Protein AF-A0A7I7LIP9-F1 (afdb_monomer)

Foldseek 3Di:
DDDPPDPPVVDDDFQFD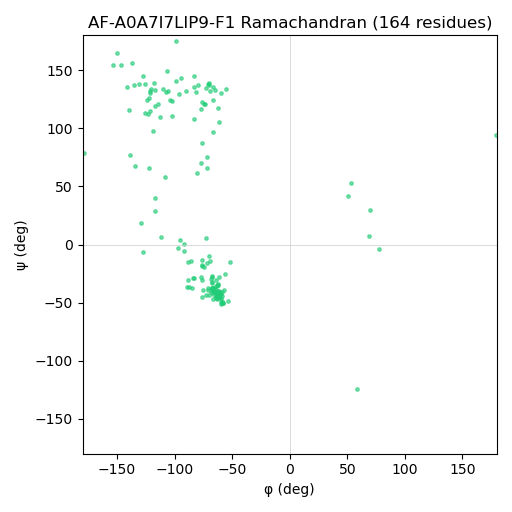QPPVDPQLVVSVVSRVVRVVCRVVVPPVVVVVVVVVVVVPDDPVVVVVVVVVVVPPPPPSDAEAEEEDEDDQDFDDDPNHTDPDDADADDDDDPHFKYWYWYDYRPDIDIHIDGDVVPCVPVVVVVVVVVVSVVSVVVVVVVVVVVVVD

Nearest PDB structures (foldseek):
  6chj-assembly1_A  TM=8.091E-01  e=7.042E-04  Marinobacter nauticus VT8
  6chj-assembly1_B  TM=7.642E-01  e=8.023E-04  Marinobacter nauticus VT8
  7nxg-assembly1_A-2  TM=7.295E-01  e=6.899E-03  Acinetobacter baylyi ADP1

Radius of gyration: 20.54 Å; Cα contacts (8 Å, |Δi|>4): 148; chains: 1; bounding box: 44×56×48 Å

InterPro domains:
  IPR009721 O-acyltransferase WSD1, C-terminal [PF06974] (9-150)

pLDDT: mean 76.41, std 18.93, range [30.52, 96.12]

Secondary structure (DSSP, 8-state):
---------------PPP-TT---HHHHHHHHHHHHHHHHHTTHHHHHHHHHHHHTTS-HHHHHHHHHHHTTS---S-SEEEEEE---SS--EETTEEP----------TT--EEEEEEEETTEEEEEEEE-TTT-TTHHHHHHHHHHHHHHHHHHHHHHHHHT--

Structure (mmCIF, N/CA/C/O backbone):
data_AF-A0A7I7LIP9-F1
#
_entry.id   AF-A0A7I7LIP9-F1
#
loop_
_atom_site.group_PDB
_atom_site.id
_atom_site.type_symbol
_atom_site.label_atom_id
_atom_site.label_alt_id
_atom_site.label_comp_id
_atom_site.label_asym_id
_atom_site.label_entity_id
_atom_site.label_seq_id
_atom_site.pdbx_PDB_ins_code
_atom_site.Cartn_x
_atom_site.Cartn_y
_atom_site.Cartn_z
_atom_site.occupancy
_atom_site.B_iso_or_equiv
_atom_site.auth_seq_id
_atom_site.auth_comp_id
_atom_site.auth_asym_id
_atom_site.auth_atom_id
_atom_site.pdbx_PDB_model_num
ATOM 1 N N . MET A 1 1 ? -17.926 23.793 19.861 1.00 34.56 1 MET A N 1
ATOM 2 C CA . MET A 1 1 ? -17.687 23.904 18.404 1.00 34.56 1 MET A CA 1
ATOM 3 C C . MET A 1 1 ? -16.258 24.374 18.204 1.00 34.56 1 MET A C 1
ATOM 5 O O . MET A 1 1 ? -16.034 25.573 18.215 1.00 34.56 1 MET A O 1
ATOM 9 N N . SER A 1 2 ? -15.295 23.454 18.120 1.00 35.53 2 SER A N 1
ATOM 10 C CA . SER A 1 2 ? -13.883 23.795 17.877 1.00 35.53 2 SER A CA 1
ATOM 11 C C . SER A 1 2 ? -13.019 22.530 17.855 1.00 35.53 2 SER A C 1
ATOM 13 O O . SER A 1 2 ? -12.621 22.061 18.909 1.00 35.53 2 SER A O 1
ATOM 15 N N . HIS A 1 3 ? -12.770 21.972 16.664 1.00 33.34 3 HIS A N 1
ATOM 16 C CA . HIS A 1 3 ? -11.550 21.233 16.282 1.00 33.34 3 HIS A CA 1
ATOM 17 C C . HIS A 1 3 ? -11.678 20.788 14.811 1.00 33.34 3 HIS A C 1
ATOM 19 O O . HIS A 1 3 ? -12.023 19.651 14.522 1.00 33.34 3 HIS A O 1
ATOM 25 N N . PHE A 1 4 ? -11.435 21.707 13.871 1.00 36.50 4 PHE A N 1
ATOM 26 C CA . PHE A 1 4 ? -11.313 21.399 12.432 1.00 36.50 4 PHE A CA 1
ATOM 27 C C . PHE A 1 4 ? -10.038 21.995 11.801 1.00 36.50 4 PHE A C 1
ATOM 29 O O . PHE A 1 4 ? -9.946 22.097 10.587 1.00 36.50 4 PHE A O 1
ATOM 36 N N . ASN A 1 5 ? -9.033 22.366 12.607 1.00 35.75 5 ASN A N 1
ATOM 37 C CA . ASN A 1 5 ? -7.824 23.061 12.132 1.00 35.75 5 ASN A CA 1
ATOM 38 C C . ASN A 1 5 ? -6.514 22.278 12.325 1.00 35.75 5 ASN A C 1
ATOM 40 O O . ASN A 1 5 ? -5.481 22.857 12.638 1.00 35.75 5 ASN A O 1
ATOM 44 N N . MET A 1 6 ? -6.526 20.966 12.099 1.00 35.28 6 MET A N 1
ATOM 45 C CA . MET A 1 6 ? -5.287 20.207 11.887 1.00 35.28 6 MET A CA 1
ATOM 46 C C . MET A 1 6 ? -5.484 19.202 10.757 1.00 35.28 6 MET A C 1
ATOM 48 O O . MET A 1 6 ? -5.659 18.009 10.971 1.00 35.28 6 MET A O 1
ATOM 52 N N . THR A 1 7 ? -5.460 19.702 9.529 1.00 32.31 7 THR A N 1
ATOM 53 C CA . THR A 1 7 ? -5.174 18.889 8.346 1.00 32.31 7 THR A CA 1
ATOM 54 C C . THR A 1 7 ? -3.794 19.267 7.828 1.00 32.31 7 THR A C 1
ATOM 56 O O . THR A 1 7 ? -3.623 19.658 6.680 1.00 32.31 7 THR A O 1
ATOM 59 N N . ASP A 1 8 ? -2.778 19.127 8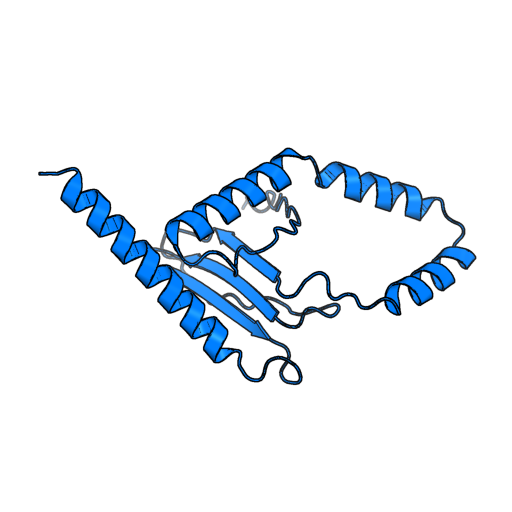.684 1.00 30.52 8 ASP A N 1
ATOM 60 C CA . ASP A 1 8 ? -1.407 19.004 8.191 1.00 30.52 8 ASP A CA 1
ATOM 61 C C . ASP A 1 8 ? -1.231 17.573 7.664 1.00 30.52 8 ASP A C 1
ATOM 63 O O . ASP A 1 8 ? -0.621 16.707 8.292 1.00 30.52 8 ASP A O 1
ATOM 67 N N . ASN A 1 9 ? -1.880 17.272 6.534 1.00 38.09 9 ASN A N 1
ATOM 68 C CA . ASN A 1 9 ? -1.594 16.045 5.809 1.00 38.09 9 ASN A CA 1
ATOM 69 C C . ASN A 1 9 ? -0.273 16.273 5.079 1.00 38.09 9 ASN A C 1
ATOM 71 O O . ASN A 1 9 ? -0.253 16.746 3.942 1.00 38.09 9 ASN A O 1
ATOM 75 N N . GLN A 1 10 ? 0.840 15.988 5.753 1.00 44.38 10 GLN A N 1
ATOM 76 C CA . GLN A 1 10 ? 2.156 16.034 5.131 1.00 44.38 10 GLN A CA 1
ATOM 77 C C . GLN A 1 10 ? 2.309 14.857 4.161 1.00 44.38 10 GLN A C 1
ATOM 79 O O . GLN A 1 10 ? 2.995 13.870 4.448 1.00 44.38 10 GLN A O 1
ATOM 84 N N . VAL A 1 11 ? 1.661 14.966 3.000 1.00 49.12 11 VAL A N 1
ATOM 85 C CA . VAL A 1 11 ? 1.776 14.014 1.897 1.00 49.12 11 VAL A CA 1
ATOM 86 C C . VAL A 1 11 ? 3.201 14.099 1.355 1.00 49.12 11 VAL A C 1
ATOM 88 O O . VAL A 1 11 ? 3.539 14.975 0.564 1.00 49.12 11 VAL A O 1
ATOM 91 N N . SER A 1 12 ? 4.070 13.198 1.807 1.00 55.94 12 SER A N 1
ATOM 92 C CA . SER A 1 12 ? 5.360 12.971 1.158 1.00 55.94 12 SER A CA 1
ATOM 93 C C . SER A 1 12 ? 5.144 12.012 -0.004 1.00 55.94 12 SER A C 1
ATOM 95 O O . SER A 1 12 ? 4.929 10.822 0.213 1.00 55.94 12 SER A O 1
ATOM 97 N N . ALA A 1 13 ? 5.218 12.524 -1.232 1.00 59.97 13 ALA A N 1
ATOM 98 C CA . ALA A 1 13 ? 5.321 11.677 -2.412 1.00 59.97 13 ALA A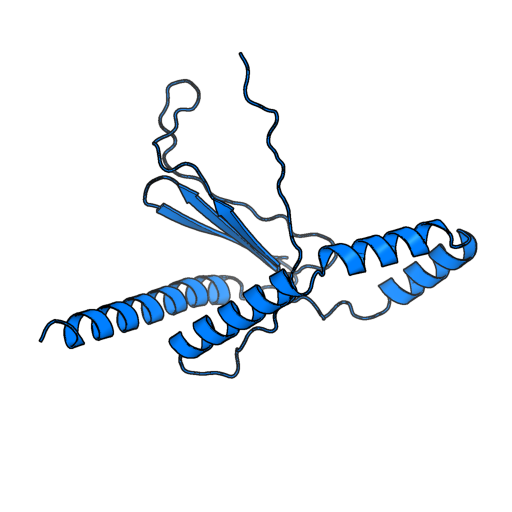 CA 1
ATOM 99 C C . ALA A 1 13 ? 6.675 10.947 -2.385 1.00 59.97 13 ALA A C 1
ATOM 101 O O . ALA A 1 13 ? 7.723 11.581 -2.265 1.00 59.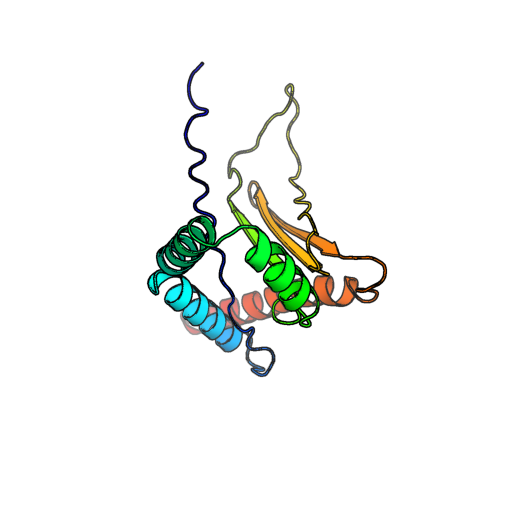97 13 ALA A O 1
ATOM 102 N N . MET A 1 14 ? 6.647 9.618 -2.461 1.00 73.19 14 MET A N 1
ATOM 103 C CA . MET A 1 14 ? 7.836 8.763 -2.503 1.00 73.19 14 MET A CA 1
ATOM 104 C C . MET A 1 14 ? 7.735 7.833 -3.707 1.00 73.19 14 MET A C 1
ATOM 106 O O . MET A 1 14 ? 6.644 7.381 -4.046 1.00 73.19 14 MET A O 1
ATOM 110 N N . LEU A 1 15 ? 8.875 7.536 -4.330 1.00 73.12 15 LEU A N 1
ATOM 111 C CA . LEU A 1 15 ? 8.969 6.662 -5.501 1.00 73.12 15 LEU A CA 1
ATOM 112 C C . LEU A 1 15 ? 9.913 5.483 -5.212 1.00 73.12 15 LEU A C 1
ATOM 114 O O . LEU A 1 15 ? 11.007 5.422 -5.774 1.00 73.12 15 LEU A O 1
ATOM 118 N N . PRO A 1 16 ? 9.554 4.572 -4.287 1.00 79.00 16 PRO A N 1
ATOM 119 C CA . PRO A 1 16 ? 10.361 3.386 -4.047 1.00 79.00 16 PRO A CA 1
ATOM 120 C C . PRO A 1 16 ? 10.252 2.427 -5.239 1.00 79.00 16 PRO A C 1
ATOM 122 O O . PRO A 1 16 ? 9.164 2.176 -5.753 1.00 79.00 16 PRO A O 1
ATOM 125 N N . LEU A 1 17 ? 11.373 1.827 -5.638 1.00 84.25 17 LEU A N 1
ATOM 126 C CA . LEU A 1 17 ? 11.334 0.656 -6.512 1.00 84.25 17 LEU A CA 1
ATOM 127 C C . LEU A 1 17 ? 10.761 -0.528 -5.719 1.00 84.25 17 LEU A C 1
ATOM 129 O O . LEU A 1 17 ? 11.207 -0.782 -4.595 1.00 84.25 17 LEU A O 1
ATOM 133 N N . LEU A 1 18 ? 9.802 -1.261 -6.285 1.00 88.38 18 LEU A N 1
ATOM 134 C CA . LEU A 1 18 ? 9.263 -2.477 -5.669 1.00 88.38 18 LEU A CA 1
ATOM 135 C C . LEU A 1 18 ? 10.196 -3.671 -5.956 1.00 88.38 18 LEU A C 1
ATOM 137 O O . LEU A 1 18 ? 10.595 -3.842 -7.106 1.00 88.38 18 LEU A O 1
ATOM 141 N N . PRO A 1 19 ? 10.578 -4.478 -4.947 1.00 91.75 19 PRO A N 1
ATOM 142 C CA . PRO A 1 19 ? 11.480 -5.625 -5.102 1.00 91.75 19 PRO A CA 1
ATOM 143 C C . PRO A 1 19 ? 10.734 -6.853 -5.651 1.00 91.75 19 PRO A C 1
ATOM 145 O O . PRO A 1 19 ? 10.603 -7.867 -4.972 1.00 91.75 19 PRO A O 1
ATOM 148 N N . VAL A 1 20 ? 10.181 -6.740 -6.859 1.00 89.88 20 VAL A N 1
ATOM 149 C CA . VAL A 1 20 ? 9.416 -7.828 -7.505 1.00 89.88 20 VAL A CA 1
ATOM 150 C C . VAL A 1 20 ? 10.291 -9.020 -7.914 1.00 89.88 20 VAL A C 1
ATOM 152 O O . VAL A 1 20 ? 9.772 -10.084 -8.227 1.00 89.88 20 VAL A O 1
ATOM 155 N N . ASP A 1 21 ? 11.608 -8.828 -7.912 1.00 92.50 21 ASP A N 1
ATOM 156 C CA . ASP A 1 21 ? 12.658 -9.800 -8.205 1.00 92.50 21 ASP A CA 1
ATOM 157 C C . ASP A 1 21 ? 13.081 -10.648 -6.990 1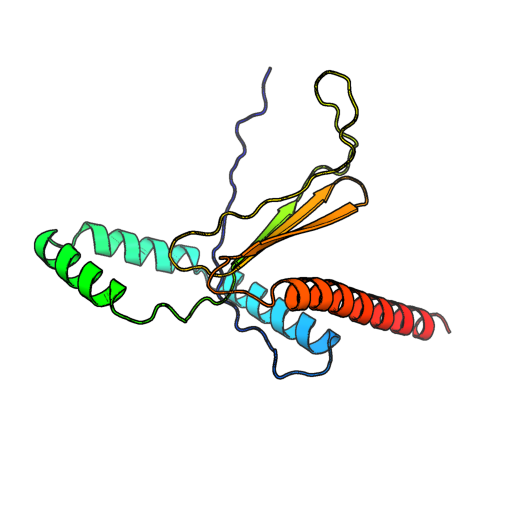.00 92.50 21 ASP A C 1
ATOM 159 O O . ASP A 1 21 ? 13.755 -11.660 -7.159 1.00 92.50 21 ASP A O 1
ATOM 163 N N . GLU A 1 22 ? 12.693 -10.259 -5.773 1.00 95.69 22 GLU A N 1
ATOM 164 C CA . GLU A 1 22 ? 12.953 -11.027 -4.550 1.00 95.69 22 GLU A CA 1
ATOM 165 C C . GLU A 1 22 ? 11.803 -12.007 -4.288 1.00 95.69 22 GLU A C 1
ATOM 167 O O . GLU A 1 22 ? 10.641 -11.614 -4.314 1.00 95.69 22 GLU A O 1
ATOM 172 N N . GLU A 1 23 ? 12.098 -13.274 -3.997 1.00 93.94 23 GLU A N 1
ATOM 173 C CA . GLU A 1 23 ? 11.074 -14.312 -3.804 1.00 93.94 23 GLU A CA 1
ATOM 174 C C . GLU A 1 23 ? 10.576 -14.398 -2.348 1.00 93.94 23 GLU A C 1
ATOM 176 O O . GLU A 1 23 ? 9.411 -14.749 -2.098 1.00 93.94 23 GLU A O 1
ATOM 181 N N . ASP A 1 24 ? 11.442 -14.069 -1.380 1.00 94.56 24 ASP A N 1
ATOM 182 C CA . ASP A 1 24 ? 11.140 -14.120 0.053 1.00 94.56 24 ASP A CA 1
ATOM 183 C C . ASP A 1 24 ? 10.278 -12.910 0.473 1.00 94.56 24 ASP A C 1
ATOM 185 O O . ASP A 1 24 ? 10.741 -11.764 0.425 1.00 94.56 24 ASP A O 1
ATOM 189 N N . PRO A 1 25 ? 9.037 -13.129 0.950 1.00 93.69 25 PRO A N 1
ATOM 190 C CA . PRO A 1 25 ? 8.107 -12.045 1.252 1.00 93.69 25 PRO A CA 1
ATOM 191 C C . PRO A 1 25 ? 8.571 -11.188 2.439 1.00 93.69 25 PRO A C 1
ATOM 193 O O . PRO A 1 25 ? 8.254 -9.999 2.508 1.00 93.69 25 PRO A O 1
ATOM 196 N N . VAL A 1 26 ? 9.344 -11.754 3.372 1.00 95.19 26 VAL A N 1
ATOM 197 C CA . VAL A 1 26 ? 9.888 -11.000 4.508 1.00 95.19 26 VAL A CA 1
ATOM 198 C C . VAL A 1 26 ? 10.996 -10.071 4.025 1.00 95.19 26 VAL A C 1
ATOM 200 O O . VAL A 1 26 ? 10.991 -8.891 4.376 1.00 95.19 26 VAL A O 1
ATOM 203 N N . LYS A 1 27 ? 11.888 -10.556 3.151 1.00 95.88 27 LYS A N 1
ATOM 204 C CA . LYS A 1 27 ? 12.920 -9.709 2.535 1.00 95.88 27 LYS A CA 1
ATOM 205 C C . LYS A 1 27 ? 12.314 -8.629 1.649 1.00 95.88 27 LYS A C 1
ATOM 207 O O . LYS A 1 27 ? 12.762 -7.486 1.714 1.00 95.88 27 LYS A O 1
ATOM 212 N N . GLN A 1 28 ? 11.270 -8.941 0.876 1.00 95.62 28 GLN A N 1
ATOM 213 C CA . GLN A 1 28 ? 10.523 -7.933 0.117 1.00 95.62 28 GLN A CA 1
ATOM 214 C C . GLN A 1 28 ? 10.036 -6.800 1.034 1.00 95.62 28 GLN A C 1
ATOM 216 O O . GLN A 1 28 ? 10.268 -5.624 0.740 1.00 95.62 28 GLN A O 1
ATOM 221 N N . LEU A 1 29 ? 9.414 -7.139 2.171 1.00 94.62 29 LEU A N 1
ATOM 222 C CA . LEU A 1 29 ? 8.921 -6.157 3.140 1.00 94.62 29 LEU A CA 1
ATOM 223 C C . LEU A 1 29 ? 10.056 -5.320 3.748 1.00 94.62 29 LEU A C 1
ATOM 225 O O . LEU A 1 29 ? 9.936 -4.097 3.830 1.00 94.62 29 LEU A O 1
ATOM 229 N N . GLU A 1 30 ? 11.161 -5.952 4.144 1.00 95.00 30 GLU A N 1
ATOM 230 C CA . GLU A 1 30 ? 12.340 -5.266 4.690 1.00 95.00 30 GLU A CA 1
ATOM 231 C C . GLU A 1 30 ? 12.960 -4.299 3.670 1.00 95.00 30 GLU A C 1
ATOM 233 O O . GLU A 1 30 ? 13.278 -3.155 4.009 1.00 95.00 30 GLU A O 1
ATOM 238 N N . LEU A 1 31 ? 13.073 -4.717 2.404 1.00 95.12 31 LEU A N 1
ATOM 239 C CA . LEU A 1 31 ? 13.566 -3.883 1.308 1.00 95.12 31 LEU A CA 1
ATOM 240 C C . LEU A 1 31 ? 12.656 -2.677 1.062 1.00 95.12 31 LEU A C 1
ATOM 242 O O . LEU A 1 31 ? 13.157 -1.555 0.950 1.00 95.12 31 LEU A O 1
ATOM 246 N N . VAL A 1 32 ? 11.336 -2.881 1.000 1.00 92.62 32 VAL A N 1
ATOM 247 C CA . VAL A 1 32 ? 10.362 -1.787 0.843 1.00 92.62 32 VAL A CA 1
ATOM 248 C C . VAL A 1 32 ? 10.440 -0.829 2.028 1.00 92.62 32 VAL A C 1
ATOM 250 O O . VAL A 1 32 ? 10.515 0.383 1.824 1.00 92.62 32 VAL A O 1
ATOM 253 N N . HIS A 1 33 ? 10.477 -1.351 3.256 1.00 91.88 33 HIS A N 1
ATOM 254 C CA . HIS A 1 33 ? 10.573 -0.539 4.465 1.00 91.88 33 HIS A CA 1
ATOM 255 C C . HIS A 1 33 ? 11.834 0.327 4.458 1.00 91.88 33 HIS A C 1
ATOM 257 O O . HIS A 1 33 ? 11.739 1.544 4.616 1.00 91.88 33 HIS A O 1
ATOM 263 N N . ARG A 1 34 ? 13.001 -0.275 4.201 1.00 92.25 34 ARG A N 1
ATOM 264 C CA . ARG A 1 34 ? 14.276 0.445 4.122 1.00 92.25 34 ARG A CA 1
ATOM 265 C C . ARG A 1 34 ? 14.231 1.545 3.061 1.00 92.25 34 ARG A C 1
ATOM 267 O O . ARG A 1 34 ? 14.525 2.695 3.377 1.00 92.25 34 ARG A O 1
ATOM 274 N N . ARG A 1 35 ? 13.785 1.220 1.839 1.00 89.50 35 ARG A N 1
ATOM 275 C CA . ARG A 1 35 ? 13.669 2.182 0.725 1.00 89.50 35 ARG A CA 1
ATOM 276 C C . ARG A 1 35 ? 12.738 3.350 1.069 1.00 89.50 35 ARG A C 1
ATOM 278 O O . ARG A 1 35 ? 13.054 4.493 0.753 1.00 89.50 35 ARG A O 1
ATOM 285 N N . LEU A 1 36 ? 11.611 3.089 1.737 1.00 85.94 36 LEU A N 1
ATOM 286 C CA . LEU A 1 36 ? 10.680 4.134 2.179 1.00 85.94 36 LEU A CA 1
ATOM 287 C C . LEU A 1 36 ? 11.267 5.011 3.293 1.00 85.94 36 LEU A C 1
ATOM 289 O O . LEU A 1 36 ? 11.091 6.228 3.265 1.00 85.94 36 LEU A O 1
ATOM 293 N N . VAL A 1 37 ? 11.973 4.422 4.263 1.00 86.50 37 VAL A N 1
ATOM 294 C CA . VAL A 1 37 ? 12.636 5.170 5.345 1.00 86.50 37 VAL A CA 1
ATOM 295 C C . VAL A 1 37 ? 13.738 6.071 4.784 1.00 86.50 37 VAL A C 1
ATOM 297 O O . VAL A 1 37 ? 13.772 7.256 5.112 1.00 86.50 37 VAL A O 1
ATOM 300 N N . GLU A 1 38 ? 14.578 5.554 3.888 1.00 83.75 38 GLU A N 1
ATOM 301 C CA . GLU A 1 38 ? 15.616 6.325 3.191 1.00 83.75 38 GLU A CA 1
ATOM 302 C C . GLU A 1 38 ? 15.007 7.453 2.338 1.00 83.75 38 GLU A C 1
ATOM 304 O O . GLU A 1 38 ? 15.446 8.605 2.409 1.00 83.75 38 GLU A O 1
ATOM 309 N N . ALA A 1 39 ? 13.935 7.174 1.587 1.00 78.06 39 ALA A N 1
ATOM 310 C CA . ALA A 1 39 ? 13.225 8.187 0.802 1.00 78.06 39 ALA A CA 1
ATOM 311 C C . ALA A 1 39 ? 12.603 9.285 1.686 1.00 78.06 39 ALA A C 1
ATOM 313 O O . ALA A 1 39 ? 12.601 10.460 1.315 1.00 78.06 39 ALA A O 1
ATOM 314 N N . LYS A 1 40 ? 12.110 8.927 2.878 1.00 71.50 40 LYS A N 1
ATOM 315 C CA . LYS A 1 40 ? 11.568 9.880 3.856 1.00 71.50 40 LYS A CA 1
ATOM 316 C C . LYS A 1 40 ? 12.660 10.734 4.504 1.00 71.50 40 LYS A C 1
ATOM 318 O O . LYS A 1 40 ? 12.434 11.922 4.726 1.00 71.50 40 LYS A O 1
ATOM 323 N N . ALA A 1 41 ? 13.814 10.138 4.802 1.00 69.06 41 ALA A N 1
ATOM 324 C CA . ALA A 1 41 ? 14.947 10.798 5.450 1.00 69.06 41 ALA A CA 1
ATOM 325 C C . ALA A 1 41 ? 15.744 11.708 4.499 1.00 69.06 41 ALA A C 1
ATOM 327 O O . ALA A 1 41 ? 16.274 12.724 4.932 1.00 69.06 41 ALA A O 1
ATOM 328 N N . SER A 1 42 ? 15.789 11.384 3.204 1.00 61.09 42 SER A N 1
ATOM 329 C CA . SER A 1 42 ? 16.557 12.121 2.182 1.00 61.09 42 SER A CA 1
ATOM 330 C C . SER A 1 42 ? 15.980 13.485 1.774 1.00 61.09 42 SER A C 1
ATOM 332 O O . SER A 1 42 ? 16.505 14.118 0.863 1.00 61.09 42 SER A O 1
ATOM 334 N N . GLY A 1 43 ? 14.917 13.975 2.422 1.00 52.53 43 GLY A N 1
ATOM 335 C CA . GLY A 1 43 ? 14.478 15.360 2.229 1.00 52.53 43 GLY A CA 1
ATOM 336 C C . GLY A 1 43 ? 13.879 15.663 0.850 1.00 52.53 43 GLY A C 1
ATOM 337 O O . GLY A 1 43 ? 13.918 16.808 0.415 1.00 52.53 43 GLY A O 1
ATOM 338 N N . GLN A 1 44 ? 13.237 14.701 0.171 1.00 50.22 44 GLN A N 1
ATOM 339 C CA . GLN A 1 44 ? 12.498 14.935 -1.095 1.00 50.22 44 GLN A CA 1
ATOM 340 C C . GLN A 1 44 ? 11.466 16.091 -1.028 1.00 50.22 44 GLN A C 1
ATOM 342 O O . GLN A 1 44 ? 11.019 16.600 -2.055 1.00 50.22 44 GLN A O 1
ATOM 347 N N . ARG A 1 45 ? 11.118 16.554 0.181 1.00 46.66 45 ARG A N 1
ATOM 348 C CA . ARG A 1 45 ? 10.356 17.788 0.431 1.00 46.66 45 ARG A CA 1
ATOM 349 C C . ARG A 1 45 ? 11.067 19.060 -0.056 1.00 46.66 45 ARG A C 1
ATOM 351 O O . ARG A 1 45 ? 10.389 19.966 -0.536 1.00 46.66 45 ARG A O 1
ATOM 358 N N . GLU A 1 46 ? 12.396 19.122 0.030 1.00 46.03 46 GLU A N 1
ATOM 359 C CA . GLU A 1 46 ? 13.224 20.285 -0.335 1.00 46.03 46 GLU A CA 1
ATOM 360 C C . GLU A 1 46 ? 13.560 20.322 -1.835 1.00 46.03 46 GLU A C 1
ATOM 362 O O . GLU A 1 46 ? 13.523 21.382 -2.461 1.00 46.03 46 GLU A O 1
ATOM 367 N N . GLY A 1 47 ? 13.798 19.162 -2.458 1.00 47.31 47 GLY A N 1
ATOM 368 C CA . GLY A 1 47 ? 14.068 19.076 -3.900 1.00 47.31 47 GLY A CA 1
ATOM 369 C C . GLY A 1 47 ? 12.876 19.507 -4.764 1.00 47.31 47 GLY A C 1
ATOM 370 O O . GLY A 1 47 ? 13.040 20.244 -5.737 1.00 47.31 47 GLY A O 1
ATOM 371 N N . GLY A 1 48 ? 11.655 19.117 -4.373 1.00 48.94 48 GLY A N 1
ATOM 372 C CA . GLY A 1 48 ? 10.426 19.532 -5.057 1.00 48.94 48 GLY A CA 1
ATOM 373 C C . GLY A 1 48 ? 10.124 21.028 -4.909 1.00 48.94 48 GLY A C 1
ATOM 374 O O . GLY A 1 48 ? 9.701 21.669 -5.869 1.00 48.94 48 GLY A O 1
ATOM 375 N N . THR A 1 49 ? 10.392 21.618 -3.740 1.00 50.00 49 THR A N 1
ATOM 376 C CA . THR A 1 49 ? 10.197 23.060 -3.506 1.00 50.00 49 THR A CA 1
ATOM 377 C C . THR A 1 49 ? 11.221 23.913 -4.253 1.00 50.00 49 THR A C 1
ATOM 379 O O . THR A 1 49 ? 10.836 24.937 -4.821 1.00 50.00 49 THR A O 1
ATOM 382 N N . ALA A 1 50 ? 12.481 23.478 -4.349 1.00 51.88 50 ALA A N 1
ATOM 383 C CA . ALA A 1 50 ? 13.503 24.150 -5.157 1.00 51.88 50 ALA A CA 1
ATOM 384 C C . ALA A 1 50 ? 13.180 24.111 -6.665 1.00 51.88 50 ALA A C 1
ATOM 386 O O . ALA A 1 50 ? 13.310 25.124 -7.355 1.00 51.88 50 ALA A O 1
ATOM 387 N N . LEU A 1 51 ? 12.679 22.977 -7.170 1.00 52.75 51 LEU A N 1
ATOM 388 C CA . LEU A 1 51 ? 12.270 22.831 -8.571 1.00 52.75 51 LEU A CA 1
ATOM 389 C C . LEU A 1 51 ? 11.052 23.710 -8.909 1.00 52.75 51 LEU A C 1
ATOM 391 O O . LEU A 1 51 ? 11.020 24.368 -9.949 1.00 52.75 51 LEU A O 1
ATOM 395 N N . VAL A 1 52 ? 10.072 23.785 -8.000 1.00 55.31 52 VAL A N 1
ATOM 396 C CA . VAL A 1 52 ? 8.899 24.669 -8.128 1.00 55.31 52 VAL A CA 1
ATOM 397 C C . VAL A 1 52 ? 9.293 26.149 -8.044 1.00 55.31 52 VAL A C 1
ATOM 399 O O . VAL A 1 52 ? 8.728 26.969 -8.768 1.00 55.31 52 VAL A O 1
ATOM 402 N N . ALA A 1 53 ? 10.265 26.512 -7.203 1.00 56.12 53 ALA A N 1
ATOM 403 C CA . ALA A 1 53 ? 10.778 27.880 -7.115 1.00 56.12 53 ALA A CA 1
ATOM 404 C C . ALA A 1 53 ? 11.509 28.307 -8.402 1.00 56.12 53 ALA A C 1
ATOM 406 O O . ALA A 1 53 ? 11.259 29.402 -8.903 1.00 56.12 53 ALA A O 1
ATOM 407 N N . ALA A 1 54 ? 12.330 27.426 -8.983 1.00 57.69 54 ALA A N 1
ATOM 408 C CA . ALA A 1 54 ? 13.000 27.665 -10.264 1.00 57.69 54 ALA A CA 1
ATOM 409 C C . ALA A 1 54 ? 12.021 27.724 -11.455 1.00 57.69 54 ALA A C 1
ATOM 411 O O . ALA A 1 54 ? 12.225 28.484 -12.398 1.00 57.69 54 ALA A O 1
ATOM 412 N N . ALA A 1 55 ? 10.917 26.972 -11.408 1.00 57.88 55 ALA A N 1
ATOM 413 C CA . ALA A 1 55 ? 9.881 27.030 -12.440 1.00 57.88 55 ALA A CA 1
ATOM 414 C C . ALA A 1 55 ? 9.123 28.374 -12.460 1.00 57.88 55 ALA A C 1
ATOM 416 O O . ALA A 1 55 ? 8.653 28.794 -13.516 1.00 57.88 55 ALA A O 1
ATOM 417 N N . LYS A 1 56 ? 9.024 29.072 -11.317 1.00 55.09 56 LYS A N 1
ATOM 418 C CA . LYS A 1 56 ? 8.353 30.383 -11.204 1.00 55.09 56 LYS A CA 1
ATOM 419 C C . LYS A 1 56 ? 9.167 31.553 -11.768 1.00 55.09 56 LYS A C 1
ATOM 421 O O . LYS A 1 56 ? 8.588 32.605 -12.021 1.00 55.09 56 LYS A O 1
ATOM 426 N N . SER A 1 57 ? 10.475 31.390 -11.964 1.00 60.09 57 SER A N 1
ATOM 427 C CA . SER A 1 57 ? 11.365 32.413 -12.531 1.00 60.09 57 SER A CA 1
ATOM 428 C C . SER A 1 57 ? 11.628 32.239 -14.033 1.00 60.09 57 SER A C 1
ATOM 430 O O . SER A 1 57 ? 12.289 33.082 -14.638 1.00 60.09 57 SER A O 1
ATOM 432 N N . ALA A 1 58 ? 11.094 31.185 -14.660 1.00 57.47 58 ALA A N 1
ATOM 433 C CA . ALA A 1 58 ? 11.257 30.931 -16.089 1.00 57.47 58 ALA A CA 1
ATOM 434 C C . ALA A 1 58 ? 10.232 31.722 -16.940 1.00 57.47 58 ALA A C 1
ATOM 436 O O . ALA A 1 58 ? 9.039 31.714 -16.625 1.00 57.47 58 ALA A O 1
ATOM 437 N N . PRO A 1 59 ? 10.640 32.365 -18.056 1.00 60.22 59 PRO A N 1
ATOM 438 C CA . PRO A 1 59 ? 9.712 33.049 -18.956 1.00 60.22 59 PRO A CA 1
ATOM 439 C C . PRO A 1 59 ? 8.659 32.091 -19.539 1.00 60.22 59 PRO A C 1
ATOM 441 O O . PRO A 1 59 ? 8.992 31.041 -20.094 1.00 60.22 59 PRO A O 1
ATOM 444 N N . PHE A 1 60 ? 7.382 32.481 -19.468 1.00 55.69 60 PHE A N 1
ATOM 445 C CA . PHE A 1 60 ? 6.210 31.648 -19.797 1.00 55.69 60 PHE A CA 1
ATOM 446 C C . PHE A 1 60 ? 6.218 31.056 -21.226 1.00 55.69 60 PHE A C 1
ATOM 448 O O . PHE A 1 60 ? 5.639 30.005 -21.486 1.00 55.69 60 PHE A O 1
ATOM 455 N N . ALA A 1 61 ? 6.909 31.702 -22.169 1.00 56.44 61 ALA A N 1
ATOM 456 C CA . ALA A 1 61 ? 7.044 31.206 -23.539 1.00 56.44 61 ALA A CA 1
ATOM 457 C C . ALA A 1 61 ? 7.890 29.917 -23.635 1.00 56.44 61 ALA A C 1
ATOM 459 O O . ALA A 1 61 ? 7.598 29.048 -24.457 1.00 56.44 61 ALA A O 1
ATOM 460 N N . PHE A 1 62 ? 8.898 29.750 -22.769 1.00 56.28 62 PHE A N 1
ATOM 461 C CA . PHE A 1 62 ? 9.727 28.540 -22.728 1.00 56.28 62 PHE A CA 1
ATOM 462 C C . PHE A 1 62 ? 9.074 27.413 -21.923 1.00 56.28 62 PHE A C 1
ATOM 464 O O . PHE A 1 62 ? 9.281 26.240 -22.239 1.00 56.28 62 PHE A O 1
ATOM 471 N N . SER A 1 63 ? 8.239 27.742 -20.930 1.00 56.12 63 SER A N 1
ATOM 472 C CA . SER A 1 63 ? 7.535 26.736 -20.130 1.00 56.12 63 SER A CA 1
ATOM 473 C C . SER A 1 63 ? 6.514 25.959 -20.962 1.00 56.12 63 SER A C 1
ATOM 475 O O . SER A 1 63 ? 6.440 24.744 -20.828 1.00 56.12 63 SER A O 1
ATOM 477 N N . ALA A 1 64 ? 5.797 26.599 -21.893 1.00 59.25 64 ALA A N 1
ATOM 478 C CA . ALA A 1 64 ? 4.843 25.907 -22.764 1.00 59.25 64 ALA A CA 1
ATOM 479 C C . ALA A 1 64 ? 5.520 24.871 -23.683 1.00 59.25 64 ALA A C 1
ATOM 481 O O . ALA A 1 64 ? 5.013 23.758 -23.845 1.00 59.25 64 ALA A O 1
ATOM 482 N N . TRP A 1 65 ? 6.683 25.202 -24.253 1.00 62.31 65 TRP A N 1
ATOM 483 C CA . TRP A 1 65 ? 7.460 24.270 -25.075 1.00 62.31 65 TRP A CA 1
ATOM 484 C C . TRP A 1 65 ? 8.076 23.147 -24.232 1.00 62.31 65 TRP A C 1
ATOM 486 O O . TRP A 1 65 ? 7.949 21.979 -24.594 1.00 62.31 65 TRP A O 1
ATOM 496 N N . ALA A 1 66 ? 8.647 23.476 -23.069 1.00 56.00 66 ALA A N 1
ATOM 497 C CA . ALA A 1 66 ? 9.196 22.495 -22.136 1.00 56.00 66 ALA A CA 1
ATOM 498 C C . ALA A 1 66 ? 8.119 21.534 -21.606 1.00 56.00 66 ALA A C 1
ATOM 500 O O . ALA A 1 66 ? 8.330 20.328 -21.597 1.00 56.00 66 ALA A O 1
ATOM 501 N N . VAL A 1 67 ? 6.934 22.034 -21.247 1.00 60.91 67 VAL A N 1
ATOM 502 C CA . VAL A 1 67 ? 5.784 21.216 -20.832 1.00 60.91 67 VAL A CA 1
ATOM 503 C C . VAL A 1 67 ? 5.321 20.315 -21.976 1.00 60.91 67 VAL A C 1
ATOM 505 O O . VAL A 1 67 ? 5.057 19.135 -21.754 1.00 60.91 67 VAL A O 1
ATOM 508 N N . ARG A 1 68 ? 5.266 20.820 -23.215 1.00 62.41 68 ARG A N 1
ATOM 509 C CA . ARG A 1 68 ? 4.888 20.027 -24.400 1.00 62.41 68 ARG A CA 1
ATOM 510 C C . ARG A 1 68 ? 5.937 18.971 -24.766 1.00 62.41 68 ARG A C 1
ATOM 512 O O . ARG A 1 68 ? 5.584 17.928 -25.304 1.00 62.41 68 ARG A O 1
ATOM 519 N N . LEU A 1 69 ? 7.210 19.224 -24.470 1.00 63.69 69 LEU A N 1
ATOM 520 C CA . LEU A 1 69 ? 8.302 18.268 -24.641 1.00 63.69 69 LEU A CA 1
ATOM 521 C C . LEU A 1 69 ? 8.289 17.204 -23.530 1.00 63.69 69 LEU A C 1
ATOM 523 O O . LEU A 1 69 ? 8.346 16.015 -23.826 1.00 63.69 69 LEU A O 1
ATOM 527 N N . LEU A 1 70 ? 8.118 17.616 -22.271 1.00 57.88 70 LEU A N 1
ATOM 528 C CA . LEU A 1 70 ? 8.034 16.733 -21.102 1.00 57.88 70 LEU A CA 1
ATOM 529 C C . LEU A 1 70 ? 6.793 15.829 -21.132 1.00 57.88 70 LEU A C 1
ATOM 531 O O . LEU A 1 70 ? 6.879 14.668 -20.758 1.00 57.88 70 LEU A O 1
ATOM 535 N N . SER A 1 71 ? 5.657 16.326 -21.627 1.00 58.06 71 SER A N 1
ATOM 536 C CA . SER A 1 71 ? 4.425 15.533 -21.805 1.00 58.06 71 SER A CA 1
ATOM 537 C C . SER A 1 71 ? 4.496 14.523 -22.955 1.00 58.06 71 SER A C 1
ATOM 539 O O . SER A 1 71 ? 3.683 13.604 -23.007 1.00 58.06 71 SER A O 1
ATOM 541 N N . ARG A 1 72 ? 5.465 14.664 -23.871 1.00 58.94 72 ARG A N 1
ATOM 542 C CA . ARG A 1 72 ? 5.753 13.681 -24.930 1.00 58.94 72 ARG A CA 1
ATOM 543 C C . ARG A 1 72 ? 6.739 12.604 -24.491 1.00 58.94 72 ARG A C 1
ATOM 545 O O . ARG A 1 72 ? 6.858 11.589 -25.175 1.00 58.94 72 ARG A O 1
ATOM 552 N N . LEU A 1 73 ? 7.448 12.812 -23.382 1.00 51.44 73 LEU A N 1
ATOM 553 C CA . LEU A 1 73 ? 8.273 11.767 -22.795 1.00 51.44 73 LEU A CA 1
ATOM 554 C C . LEU A 1 73 ? 7.344 10.730 -22.152 1.00 51.44 73 LEU A C 1
ATOM 556 O O . LEU A 1 73 ? 6.398 11.105 -21.458 1.00 51.44 73 LEU A O 1
ATOM 560 N N . PRO A 1 74 ? 7.581 9.426 -22.364 1.00 51.69 74 PRO A N 1
ATOM 561 C CA . PRO A 1 74 ? 6.775 8.395 -21.735 1.00 51.69 74 PRO A CA 1
ATOM 562 C C . PRO A 1 74 ? 6.918 8.505 -20.210 1.00 51.69 74 PRO A C 1
ATOM 564 O O . PRO A 1 74 ? 7.936 8.108 -19.648 1.00 51.69 74 PRO A O 1
ATOM 567 N N . GLN A 1 75 ? 5.894 9.024 -19.527 1.00 55.53 75 GLN A N 1
ATOM 568 C CA . GLN A 1 75 ? 5.789 9.021 -18.063 1.00 55.53 75 GLN A CA 1
ATOM 569 C C . GLN A 1 75 ? 5.500 7.591 -17.571 1.00 55.53 75 GLN A C 1
ATOM 571 O O . GLN A 1 75 ? 4.423 7.289 -17.076 1.00 55.53 75 GLN A O 1
ATOM 576 N N . ARG A 1 76 ? 6.455 6.674 -17.767 1.00 56.72 76 ARG A N 1
ATOM 577 C CA . ARG A 1 76 ? 6.372 5.253 -17.370 1.00 56.72 76 ARG A CA 1
ATOM 578 C C . ARG A 1 76 ? 7.011 4.971 -16.010 1.00 56.72 76 ARG A C 1
ATOM 580 O O . ARG A 1 76 ? 7.113 3.820 -15.610 1.00 56.72 76 ARG A O 1
ATOM 587 N N . ALA A 1 77 ? 7.478 6.008 -15.320 1.00 60.72 77 ALA A N 1
ATOM 588 C CA . ALA A 1 77 ? 8.223 5.853 -14.075 1.00 60.72 77 ALA A CA 1
ATOM 589 C C . ALA A 1 77 ? 7.337 5.466 -12.877 1.00 60.72 77 ALA A C 1
ATOM 591 O O . ALA A 1 77 ? 7.854 4.958 -11.888 1.00 60.72 77 ALA A O 1
ATOM 592 N N . VAL A 1 78 ? 6.020 5.694 -12.956 1.00 70.62 78 VAL A N 1
ATOM 593 C CA . VAL A 1 78 ? 5.069 5.392 -11.879 1.00 70.62 78 VAL A CA 1
ATOM 594 C C . VAL A 1 78 ? 3.995 4.460 -12.416 1.00 70.62 78 VAL A C 1
ATOM 596 O O . VAL A 1 78 ? 3.210 4.843 -13.278 1.00 70.62 78 VAL A O 1
ATOM 599 N N . VAL A 1 79 ? 3.990 3.224 -11.921 1.00 75.56 79 VAL A N 1
ATOM 600 C CA . VAL A 1 79 ? 3.053 2.181 -12.367 1.00 75.56 79 VAL A CA 1
ATOM 601 C C . VAL A 1 79 ? 1.770 2.204 -11.537 1.00 75.56 79 VAL A C 1
ATOM 603 O O . VAL A 1 79 ? 0.684 2.015 -12.074 1.00 75.56 79 VAL A O 1
ATOM 606 N N . ALA A 1 80 ? 1.888 2.495 -10.242 1.00 80.31 80 ALA A N 1
ATOM 607 C CA . ALA A 1 80 ? 0.761 2.583 -9.331 1.00 80.31 80 ALA A CA 1
ATOM 608 C C . ALA A 1 80 ? 1.003 3.643 -8.253 1.00 80.31 80 ALA A C 1
ATOM 610 O O . ALA A 1 80 ? 2.147 3.938 -7.895 1.00 80.31 80 ALA A O 1
ATOM 611 N N . LEU A 1 81 ? -0.087 4.185 -7.714 1.00 85.69 81 LEU A N 1
ATOM 612 C CA . LEU A 1 81 ? -0.071 5.030 -6.524 1.00 85.69 81 LEU A CA 1
ATOM 613 C C . LEU A 1 81 ? -0.610 4.239 -5.336 1.00 85.69 81 LEU A C 1
ATOM 615 O O . LEU A 1 81 ? -1.670 3.638 -5.443 1.00 85.69 81 LEU A O 1
ATOM 619 N N . ALA A 1 82 ? 0.085 4.279 -4.201 1.00 87.88 82 ALA A N 1
ATOM 620 C CA . ALA A 1 82 ? -0.386 3.691 -2.952 1.00 87.88 82 ALA A CA 1
ATOM 621 C C . ALA A 1 82 ? -0.470 4.767 -1.862 1.00 87.88 82 ALA A C 1
ATOM 623 O O . ALA A 1 82 ? 0.491 5.507 -1.647 1.00 87.88 82 ALA A O 1
ATOM 624 N N . THR A 1 83 ? -1.602 4.857 -1.163 1.00 85.50 83 THR A N 1
ATOM 625 C CA . THR A 1 83 ? -1.799 5.798 -0.050 1.00 85.50 83 THR A CA 1
ATOM 626 C C . THR A 1 83 ? -2.376 5.098 1.170 1.00 85.50 83 THR A C 1
ATOM 628 O O . THR A 1 83 ? -3.264 4.262 1.044 1.00 85.50 83 THR A O 1
ATOM 631 N N . ASN A 1 84 ? -1.872 5.435 2.356 1.00 86.88 84 ASN A N 1
ATOM 632 C CA . ASN A 1 84 ? -2.375 4.920 3.625 1.00 86.88 84 ASN A CA 1
ATOM 633 C C . ASN A 1 84 ? -2.917 6.076 4.464 1.00 86.88 84 ASN A C 1
ATOM 635 O O . ASN A 1 84 ? -2.166 6.985 4.825 1.00 86.88 84 ASN A O 1
ATOM 639 N N . VAL A 1 85 ? -4.207 6.019 4.784 1.00 83.81 85 VAL A N 1
ATOM 640 C CA . VAL A 1 85 ? -4.895 7.005 5.613 1.00 83.81 85 VAL A CA 1
ATOM 641 C C . VAL A 1 85 ? -5.299 6.332 6.925 1.00 83.81 85 VAL A C 1
ATOM 643 O O . VAL A 1 85 ? -6.202 5.492 6.932 1.00 83.81 85 VAL A O 1
ATOM 646 N N . PRO A 1 86 ? -4.669 6.688 8.058 1.00 85.00 86 PRO A N 1
ATOM 647 C CA . PRO A 1 86 ? -5.103 6.204 9.359 1.00 85.00 86 PRO A CA 1
ATOM 648 C C . PRO A 1 86 ? -6.527 6.687 9.643 1.00 85.00 86 PRO A C 1
ATOM 650 O O . PRO A 1 86 ? -6.777 7.890 9.718 1.00 85.00 86 PRO A O 1
ATOM 653 N N . GLY A 1 87 ? -7.461 5.755 9.793 1.00 86.44 87 GLY A N 1
ATOM 654 C CA . GLY A 1 87 ? -8.834 6.064 10.185 1.00 86.44 87 GLY A CA 1
ATOM 655 C C . GLY A 1 87 ? -9.093 5.839 11.682 1.00 86.44 87 GLY A C 1
ATOM 656 O O . GLY A 1 87 ? -8.210 5.397 12.427 1.00 86.44 87 GLY A O 1
ATOM 657 N N . PRO A 1 88 ? -10.298 6.187 12.161 1.00 87.56 88 PRO A N 1
ATOM 658 C CA . PRO A 1 88 ? -10.632 6.134 13.578 1.00 87.56 88 PRO A CA 1
ATOM 659 C C . PRO A 1 88 ? -10.747 4.691 14.090 1.00 87.56 88 PRO A C 1
ATOM 661 O O . PRO A 1 88 ? -11.379 3.836 13.471 1.00 87.56 88 PRO A O 1
ATOM 664 N N . ARG A 1 89 ? -10.180 4.440 15.279 1.00 87.31 89 ARG A N 1
ATOM 665 C CA . ARG A 1 89 ? -10.300 3.150 15.988 1.00 87.31 89 ARG A CA 1
ATOM 666 C C . ARG A 1 89 ? -11.647 2.964 16.685 1.00 87.31 89 ARG A C 1
ATOM 668 O O . ARG A 1 89 ? -12.080 1.841 16.890 1.00 87.31 89 ARG A O 1
ATOM 675 N N . ALA A 1 90 ? -12.293 4.054 17.091 1.00 89.12 90 ALA A N 1
ATOM 676 C CA . ALA A 1 90 ? -13.593 3.990 17.746 1.00 89.12 90 ALA A CA 1
ATOM 677 C C . ALA A 1 90 ? -14.717 3.898 16.710 1.00 89.12 90 ALA A C 1
ATOM 679 O O . ALA A 1 90 ? -14.651 4.554 15.666 1.00 89.12 90 ALA A O 1
ATOM 680 N N . GLU A 1 91 ? -15.776 3.155 17.041 1.00 89.75 91 GLU A N 1
ATOM 681 C CA . GLU A 1 91 ? -16.999 3.109 16.241 1.00 89.75 91 GLU A CA 1
ATOM 682 C C . GLU A 1 91 ? -17.550 4.527 16.034 1.00 89.75 91 GLU A C 1
ATOM 684 O O . GLU A 1 91 ? -17.633 5.334 16.962 1.00 89.75 91 GLU A O 1
ATOM 689 N N . GLN A 1 92 ? -17.913 4.832 14.793 1.00 93.31 92 GLN A N 1
ATOM 690 C CA . GLN A 1 92 ? -18.401 6.148 14.391 1.00 93.31 92 GLN A CA 1
ATOM 691 C C . GLN A 1 92 ? -19.898 6.074 14.137 1.00 93.31 92 GLN A C 1
ATOM 693 O O . GLN A 1 92 ? -20.417 5.043 13.706 1.00 93.31 92 GLN A O 1
ATOM 698 N N . LYS A 1 93 ? -20.595 7.186 14.379 1.00 94.31 93 LYS A N 1
ATOM 699 C CA . LYS A 1 93 ? -22.011 7.320 14.051 1.00 94.31 93 LYS A CA 1
ATOM 700 C C . LYS A 1 93 ? -22.230 8.473 13.087 1.00 94.31 93 LYS A C 1
ATOM 702 O O . LYS A 1 93 ? -21.738 9.574 13.315 1.00 94.31 93 LYS A O 1
ATOM 707 N N . LEU A 1 94 ? -23.027 8.228 12.056 1.00 93.00 94 LEU A N 1
ATOM 708 C CA . LEU A 1 94 ? -23.512 9.235 11.126 1.00 93.00 94 LEU A CA 1
ATOM 709 C C . LEU A 1 94 ? -25.028 9.344 11.285 1.00 93.00 94 LEU A C 1
ATOM 711 O O . LEU A 1 94 ? -25.740 8.354 11.144 1.00 93.00 94 LEU A O 1
ATOM 715 N N . MET A 1 95 ? -25.521 10.536 11.630 1.00 95.06 95 MET A N 1
ATOM 716 C CA . MET A 1 95 ? -26.955 10.785 11.859 1.00 95.06 95 MET A CA 1
ATOM 717 C C . MET A 1 95 ? -27.593 9.769 12.832 1.00 95.06 95 MET A C 1
ATOM 719 O O . MET A 1 95 ? -28.678 9.243 12.603 1.00 95.06 95 MET A O 1
ATOM 723 N N . GLY A 1 96 ? -26.871 9.432 13.908 1.00 94.62 96 GLY A N 1
ATOM 724 C CA . GLY A 1 96 ? -27.307 8.463 14.921 1.00 94.62 96 GLY A CA 1
ATOM 725 C C . GLY A 1 96 ? -27.184 6.986 14.520 1.00 94.62 96 GLY A C 1
ATOM 726 O O . GLY A 1 96 ? -27.424 6.113 15.353 1.00 94.62 96 GLY A O 1
ATOM 727 N N . ARG A 1 97 ? -26.773 6.678 13.285 1.00 95.31 97 ARG A N 1
ATOM 728 C CA . ARG A 1 97 ? -26.573 5.311 12.786 1.00 95.31 97 ARG A CA 1
ATOM 729 C C . ARG A 1 97 ? -25.101 4.933 12.839 1.00 95.31 97 ARG A C 1
ATOM 731 O O . ARG A 1 97 ? -24.249 5.762 12.546 1.00 95.31 97 ARG A O 1
ATOM 738 N N . ARG A 1 98 ? -24.805 3.688 13.203 1.00 94.75 98 ARG A N 1
ATOM 739 C CA . ARG A 1 98 ? -23.439 3.153 13.209 1.00 94.75 98 ARG A CA 1
ATOM 740 C C . ARG A 1 98 ? -22.882 3.100 11.784 1.00 94.75 98 ARG A C 1
ATOM 742 O O . ARG A 1 98 ? -23.548 2.596 10.884 1.00 94.75 98 ARG A O 1
ATOM 749 N N . VAL A 1 99 ? -21.653 3.575 11.610 1.00 94.00 99 VAL A N 1
ATOM 750 C CA . VAL A 1 99 ? -20.848 3.319 10.413 1.00 94.00 99 VAL A CA 1
ATOM 751 C C . VAL A 1 99 ? -20.319 1.888 10.512 1.00 94.00 99 VAL A C 1
ATOM 753 O O . VAL A 1 99 ? -19.713 1.510 11.512 1.00 94.00 99 VAL A O 1
ATOM 756 N N . LEU A 1 100 ? -20.620 1.063 9.512 1.00 91.88 100 LEU A N 1
ATOM 757 C CA . LEU A 1 100 ? -20.238 -0.352 9.508 1.00 91.88 100 LEU A CA 1
ATOM 758 C C . LEU A 1 100 ? -18.844 -0.559 8.914 1.00 91.88 100 LEU A C 1
ATOM 760 O O . LEU A 1 100 ? -18.081 -1.384 9.407 1.00 91.88 100 LEU A O 1
ATOM 764 N N . GLU A 1 101 ? -18.517 0.224 7.891 1.00 91.31 101 GLU A N 1
ATOM 765 C CA . GLU A 1 101 ? -17.322 0.066 7.075 1.00 91.31 101 GLU A CA 1
ATOM 766 C C . GLU A 1 101 ? -16.909 1.411 6.465 1.00 91.31 101 GLU A C 1
ATOM 768 O O . GLU A 1 101 ? 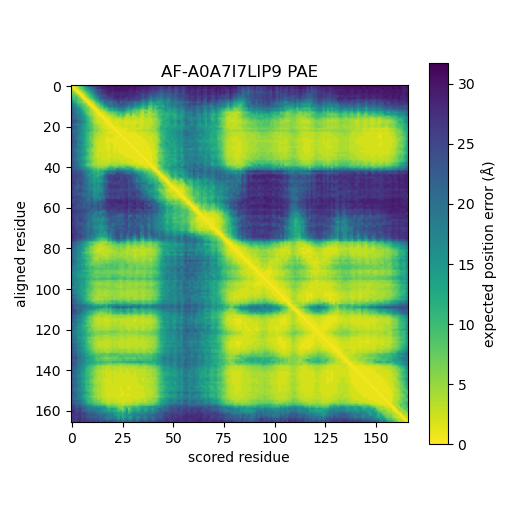-17.740 2.303 6.270 1.00 91.31 101 GLU A O 1
ATOM 773 N N . MET A 1 102 ? -15.618 1.544 6.156 1.00 91.69 102 MET A N 1
ATOM 774 C CA . MET A 1 102 ? -15.070 2.631 5.351 1.00 91.69 102 MET A CA 1
ATOM 775 C C . MET A 1 102 ? -14.365 2.042 4.130 1.00 91.69 102 MET A C 1
ATOM 777 O O . MET A 1 102 ? -13.353 1.362 4.272 1.00 91.69 102 MET A O 1
ATOM 781 N N . LEU A 1 103 ? -14.895 2.335 2.943 1.00 93.06 103 LEU A N 1
ATOM 782 C CA . LEU A 1 103 ? -14.345 1.903 1.660 1.00 93.06 103 LEU A CA 1
ATOM 783 C C . LEU A 1 103 ? -13.600 3.075 1.007 1.00 93.06 103 LEU A C 1
ATOM 785 O O . LEU A 1 103 ? -14.244 4.056 0.621 1.00 93.06 103 LEU A O 1
ATOM 789 N N . PRO A 1 104 ? -12.262 3.036 0.904 1.00 92.00 104 PRO A N 1
ATOM 790 C CA . PRO A 1 104 ? -11.521 4.109 0.269 1.00 92.00 104 PRO A CA 1
ATOM 791 C C . PRO A 1 104 ? -11.596 3.957 -1.256 1.00 92.00 104 PRO A C 1
ATOM 793 O O . PRO A 1 104 ? -11.442 2.864 -1.785 1.00 92.00 104 PRO A O 1
ATOM 796 N N . ILE A 1 105 ? -11.799 5.058 -1.979 1.00 90.31 105 ILE A N 1
ATOM 797 C CA . ILE A 1 105 ? -11.784 5.068 -3.449 1.00 90.31 105 ILE A CA 1
ATOM 798 C C . ILE A 1 105 ? -10.654 6.006 -3.883 1.00 90.31 105 ILE A C 1
ATOM 800 O O . ILE A 1 105 ? -10.837 7.228 -3.841 1.00 90.31 105 ILE A O 1
ATOM 804 N N . PRO A 1 106 ? -9.458 5.485 -4.228 1.00 86.31 106 PRO A N 1
ATOM 805 C CA . PRO A 1 106 ? -8.365 6.335 -4.677 1.00 86.31 106 PRO A CA 1
ATOM 806 C C . PRO A 1 106 ? -8.721 6.979 -6.024 1.00 86.31 106 PRO A C 1
ATOM 808 O O . PRO A 1 106 ? -9.206 6.284 -6.922 1.00 86.31 106 PRO A O 1
ATOM 811 N N . PRO A 1 107 ? -8.463 8.284 -6.208 1.00 80.38 107 PRO A N 1
ATOM 812 C CA . PRO A 1 107 ? -8.576 8.894 -7.520 1.00 80.38 107 PRO A CA 1
ATOM 813 C C . PRO A 1 107 ? -7.434 8.411 -8.422 1.00 80.38 107 PRO A C 1
ATOM 815 O O . PRO A 1 107 ? -6.276 8.368 -8.003 1.00 80.38 107 PRO A O 1
ATOM 818 N N . ILE A 1 108 ? -7.754 8.116 -9.679 1.00 78.12 108 ILE A N 1
ATOM 819 C CA . ILE A 1 108 ? -6.773 7.942 -10.755 1.00 78.12 108 ILE A CA 1
ATOM 820 C C . ILE A 1 108 ? -6.801 9.197 -11.636 1.00 78.12 108 ILE A C 1
ATOM 822 O O . ILE A 1 108 ? -7.856 9.639 -12.083 1.00 78.12 108 ILE A O 1
ATOM 826 N N . ALA A 1 109 ? -5.648 9.839 -11.818 1.00 64.44 109 ALA A N 1
ATOM 827 C CA . ALA A 1 109 ? -5.491 11.037 -12.640 1.00 64.44 109 ALA A CA 1
ATOM 828 C C . ALA A 1 109 ? -4.076 11.080 -13.236 1.00 64.44 109 ALA A C 1
ATOM 830 O O . ALA A 1 109 ? -3.180 10.383 -12.761 1.00 64.44 109 ALA A O 1
ATOM 831 N N . LEU A 1 110 ? -3.859 11.934 -14.245 1.00 60.50 110 LEU A N 1
ATOM 832 C CA . LEU A 1 110 ? -2.526 12.275 -14.770 1.00 60.50 110 LEU A CA 1
ATOM 833 C C . LEU A 1 110 ? -1.674 11.052 -15.177 1.00 60.50 110 LEU A C 1
ATOM 835 O O . LEU A 1 110 ? -0.531 10.921 -14.750 1.00 60.50 110 LEU A O 1
ATOM 839 N N . ASN A 1 111 ? -2.219 10.172 -16.023 1.00 64.19 111 ASN A N 1
ATOM 840 C CA . ASN A 1 111 ? -1.548 8.973 -16.558 1.00 64.19 111 ASN A CA 1
ATOM 841 C C . ASN A 1 111 ? -1.272 7.842 -15.548 1.00 64.19 111 ASN A C 1
ATOM 843 O O . ASN A 1 111 ? -0.629 6.855 -15.914 1.00 64.19 111 ASN A O 1
ATOM 847 N N . LEU A 1 112 ? -1.766 7.938 -14.308 1.00 70.50 112 LEU A N 1
ATOM 848 C CA . LEU A 1 112 ? -1.770 6.804 -13.384 1.00 70.50 112 LEU A CA 1
ATOM 849 C C . LEU A 1 112 ? -2.842 5.800 -13.805 1.00 70.50 112 LEU A C 1
ATOM 851 O O . LEU A 1 112 ? -4.023 6.138 -13.858 1.00 70.50 112 LEU A O 1
ATOM 855 N N . ARG A 1 113 ? -2.410 4.570 -14.085 1.00 81.19 113 ARG A N 1
ATOM 856 C CA . ARG A 1 113 ? -3.291 3.475 -14.517 1.00 81.19 113 ARG A CA 1
ATOM 857 C C . ARG A 1 113 ? -3.955 2.767 -13.344 1.00 81.19 113 ARG A C 1
ATOM 859 O O . ARG A 1 113 ? -5.073 2.294 -13.489 1.00 81.19 113 ARG A O 1
ATOM 866 N N . THR A 1 114 ? -3.299 2.759 -12.182 1.00 87.31 114 THR A N 1
ATOM 867 C CA . THR A 1 114 ? -3.780 2.064 -10.984 1.00 87.31 114 THR A CA 1
ATOM 868 C C . THR A 1 114 ? -3.507 2.878 -9.719 1.00 87.31 114 THR A C 1
ATOM 870 O O . THR A 1 114 ? -2.409 3.405 -9.518 1.00 87.31 114 THR A O 1
ATOM 873 N N . GLY A 1 115 ? -4.502 2.961 -8.840 1.00 89.75 115 GLY A N 1
ATOM 874 C CA . GLY A 1 115 ? -4.417 3.558 -7.513 1.00 89.75 115 GLY A CA 1
ATOM 875 C C . GLY A 1 115 ? -4.890 2.577 -6.445 1.00 89.75 115 GLY A C 1
ATOM 876 O O . GLY A 1 115 ? -5.899 1.902 -6.617 1.00 89.75 115 GLY A O 1
ATOM 877 N N . VAL A 1 116 ? -4.173 2.527 -5.328 1.00 92.12 116 VAL A N 1
ATOM 878 C CA . VAL A 1 116 ? -4.482 1.724 -4.145 1.00 92.12 116 VAL A CA 1
ATOM 879 C C . VAL A 1 116 ? -4.555 2.658 -2.940 1.00 92.12 116 VAL A C 1
ATOM 881 O O . VAL A 1 116 ? -3.611 3.392 -2.644 1.00 92.12 116 VAL A O 1
ATOM 884 N N . ALA A 1 117 ? -5.672 2.643 -2.225 1.00 91.81 117 ALA A N 1
ATOM 885 C CA . ALA A 1 117 ? -5.832 3.350 -0.965 1.00 91.81 117 ALA A CA 1
ATOM 886 C C . ALA A 1 117 ? -6.096 2.359 0.159 1.00 91.81 117 ALA A C 1
ATOM 888 O O . ALA A 1 117 ? -6.854 1.410 0.006 1.00 91.81 117 ALA A O 1
ATOM 889 N N . MET A 1 118 ? -5.480 2.606 1.302 1.00 94.12 118 MET A N 1
ATOM 890 C CA . MET A 1 118 ? -5.632 1.817 2.510 1.00 94.12 118 MET A CA 1
ATOM 891 C C . MET A 1 118 ? -6.240 2.688 3.597 1.00 94.12 118 MET A C 1
ATOM 893 O O . MET A 1 118 ? -5.783 3.815 3.814 1.00 94.12 118 MET A O 1
ATOM 897 N N . VAL A 1 119 ? -7.250 2.164 4.285 1.00 93.62 119 VAL A N 1
ATOM 898 C CA . VAL A 1 119 ? -7.850 2.821 5.447 1.00 93.62 119 VAL A CA 1
ATOM 899 C C . VAL A 1 119 ? -8.066 1.819 6.573 1.00 93.62 119 VAL A C 1
ATOM 901 O O . VAL A 1 119 ? -8.518 0.696 6.358 1.00 93.62 119 VAL A O 1
ATOM 904 N N . SER A 1 120 ? -7.747 2.234 7.795 1.00 92.81 120 SER A N 1
ATOM 905 C CA . SER A 1 120 ? -8.068 1.479 9.008 1.00 92.81 120 SER A CA 1
ATOM 906 C C . SER A 1 120 ? -9.369 1.995 9.626 1.00 92.81 120 SER A C 1
ATOM 908 O O . SER A 1 120 ? -9.477 3.193 9.876 1.00 92.81 120 SER A O 1
ATOM 910 N N . TYR A 1 121 ? -10.328 1.126 9.941 1.00 93.19 121 TYR A N 1
ATOM 911 C CA . TYR A 1 121 ? -11.565 1.495 10.634 1.00 93.19 121 TYR A CA 1
ATOM 912 C C . TYR A 1 121 ? -11.952 0.447 11.678 1.00 93.19 121 TYR A C 1
ATOM 914 O O . TYR A 1 121 ? -12.259 -0.694 11.335 1.00 93.19 121 TYR A O 1
ATOM 922 N N . GLY A 1 122 ? -11.955 0.834 12.957 1.00 90.19 122 GLY A N 1
ATOM 923 C CA . GLY A 1 122 ? -12.097 -0.134 14.046 1.00 90.19 122 GLY A CA 1
ATOM 924 C C . GLY A 1 122 ? -10.982 -1.179 13.993 1.00 90.19 122 GLY A C 1
ATOM 925 O O . GLY A 1 122 ? -9.805 -0.818 13.960 1.00 90.19 122 GLY A O 1
ATOM 926 N N . ASP A 1 123 ? -11.370 -2.452 13.930 1.00 89.75 123 ASP A N 1
ATOM 927 C CA . ASP A 1 123 ? -10.459 -3.593 13.772 1.00 89.75 123 ASP A CA 1
ATOM 928 C C . ASP A 1 123 ? -10.240 -3.996 12.302 1.00 89.75 123 ASP A C 1
ATOM 930 O O . ASP A 1 123 ? -9.502 -4.938 12.014 1.00 89.75 123 ASP A O 1
ATOM 934 N N . ASN A 1 124 ? -10.866 -3.285 11.360 1.00 90.19 124 ASN A N 1
ATOM 935 C CA . ASN A 1 124 ? -10.770 -3.577 9.935 1.00 90.19 124 ASN A CA 1
ATOM 936 C C . ASN A 1 124 ? -9.678 -2.733 9.271 1.00 90.19 124 ASN A C 1
ATOM 938 O O . ASN A 1 124 ? -9.500 -1.550 9.574 1.00 90.19 124 ASN A O 1
ATOM 942 N N . PHE A 1 125 ? -8.983 -3.334 8.309 1.00 92.88 125 PHE A N 1
ATOM 943 C CA . PHE A 1 125 ? -8.042 -2.655 7.425 1.00 92.88 125 PHE A CA 1
ATOM 944 C C . PHE A 1 125 ? -8.435 -2.957 5.981 1.00 92.88 125 PHE A C 1
ATOM 946 O O . PHE A 1 125 ? -8.384 -4.109 5.557 1.00 92.88 125 PHE A O 1
ATOM 953 N N . VAL A 1 126 ? -8.878 -1.933 5.256 1.00 93.88 126 VAL A N 1
ATOM 954 C CA . VAL A 1 126 ? -9.501 -2.071 3.937 1.00 93.88 126 VAL A CA 1
ATOM 955 C C . VAL A 1 126 ? -8.574 -1.518 2.865 1.00 93.88 126 VAL A C 1
ATOM 957 O O . VAL A 1 126 ? -8.056 -0.407 3.002 1.00 93.88 126 VAL A O 1
ATOM 960 N N . PHE A 1 127 ? -8.415 -2.278 1.783 1.00 94.75 127 PHE A N 1
ATOM 961 C CA . PHE A 1 127 ? -7.757 -1.851 0.553 1.00 94.75 127 PHE A CA 1
ATOM 962 C C . PHE A 1 127 ? -8.820 -1.515 -0.496 1.00 94.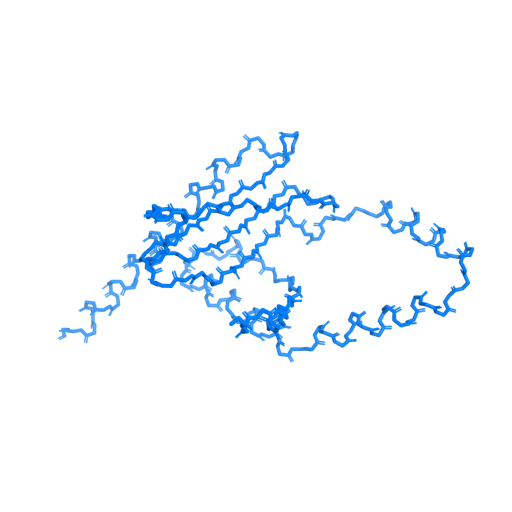75 127 PHE A C 1
ATOM 964 O O . PHE A 1 127 ? -9.655 -2.348 -0.830 1.00 94.75 127 PHE A O 1
ATOM 971 N N . GLY A 1 128 ? -8.781 -0.299 -1.025 1.00 94.31 128 GLY A N 1
ATOM 972 C CA . GLY A 1 128 ? -9.566 0.126 -2.174 1.00 94.31 128 GLY A CA 1
ATOM 973 C C . GLY A 1 128 ? -8.673 0.287 -3.390 1.00 94.31 128 GLY A C 1
ATOM 974 O O . GLY A 1 128 ? -7.625 0.929 -3.303 1.00 94.31 128 GLY A O 1
ATOM 975 N N . ILE A 1 129 ? -9.080 -0.295 -4.512 1.00 93.81 129 ILE A N 1
ATOM 976 C CA . ILE A 1 129 ? -8.304 -0.320 -5.750 1.00 93.81 129 ILE A CA 1
ATOM 977 C C . ILE A 1 129 ? -9.145 0.325 -6.849 1.00 93.81 129 ILE A C 1
ATOM 979 O O . ILE A 1 129 ? -10.278 -0.0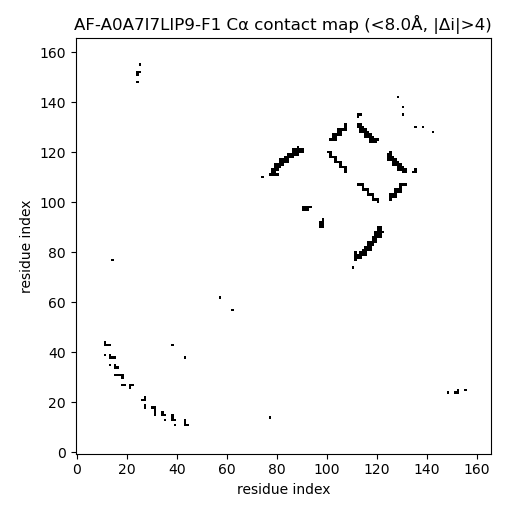84 -7.087 1.00 93.81 129 ILE A O 1
ATOM 983 N N . THR A 1 130 ? -8.580 1.323 -7.519 1.00 92.12 130 THR A N 1
ATOM 984 C CA . THR A 1 130 ? -9.177 1.966 -8.694 1.00 92.12 130 THR A CA 1
ATOM 985 C C . THR A 1 130 ? -8.202 1.820 -9.848 1.00 92.12 130 THR A C 1
ATOM 987 O O . THR A 1 130 ? -7.018 2.121 -9.686 1.00 92.12 130 THR A O 1
ATOM 990 N N . ALA A 1 131 ? -8.677 1.399 -11.014 1.00 90.62 131 ALA A N 1
ATOM 991 C CA . ALA A 1 131 ? -7.846 1.297 -12.204 1.00 90.62 131 ALA A CA 1
ATOM 992 C C . ALA A 1 131 ? -8.565 1.820 -13.446 1.00 90.62 131 ALA A C 1
ATOM 994 O O . ALA A 1 131 ? -9.794 1.903 -13.484 1.00 90.62 131 ALA A O 1
ATOM 995 N N . ASP A 1 132 ? -7.776 2.219 -14.437 1.00 87.31 132 ASP A N 1
ATOM 996 C CA . ASP A 1 132 ? -8.265 2.625 -15.745 1.00 87.31 132 ASP A CA 1
ATOM 997 C C . ASP A 1 132 ? -8.691 1.390 -16.548 1.00 87.31 132 ASP A C 1
ATOM 999 O O . ASP A 1 132 ? -7.897 0.479 -16.796 1.00 87.31 132 ASP A O 1
ATOM 1003 N N . TYR A 1 133 ? -9.963 1.379 -16.945 1.00 82.06 133 TYR A N 1
ATOM 1004 C CA . TYR A 1 133 ? -10.620 0.242 -17.584 1.00 82.06 133 TYR A CA 1
ATOM 1005 C C . TYR A 1 133 ? -9.900 -0.213 -18.858 1.00 82.06 133 TYR A C 1
ATOM 1007 O O . TYR A 1 133 ? -9.739 -1.410 -19.086 1.00 82.06 133 TYR A O 1
ATOM 1015 N N . ASP A 1 134 ? -9.404 0.734 -19.656 1.00 82.94 134 ASP A N 1
ATOM 1016 C CA . ASP A 1 134 ? -8.766 0.431 -20.940 1.00 82.94 134 ASP A CA 1
ATOM 1017 C C . ASP A 1 134 ? -7.342 -0.126 -20.782 1.00 82.94 134 ASP A C 1
ATOM 1019 O O . ASP A 1 134 ? -6.750 -0.620 -21.746 1.00 82.94 134 ASP A O 1
ATOM 1023 N N . THR A 1 135 ? -6.749 -0.017 -19.588 1.00 80.50 135 THR A N 1
ATOM 1024 C CA . THR A 1 135 ? -5.321 -0.285 -19.390 1.00 80.50 135 THR A CA 1
ATOM 1025 C C . THR A 1 135 ? -4.980 -1.281 -18.288 1.00 80.50 135 THR A C 1
ATOM 1027 O O . THR A 1 135 ? -3.809 -1.661 -18.201 1.00 80.50 135 THR A O 1
ATOM 1030 N N . ALA A 1 136 ? -5.963 -1.737 -17.509 1.00 81.44 136 ALA A N 1
ATOM 1031 C CA . ALA A 1 136 ? -5.797 -2.713 -16.431 1.00 81.44 136 ALA A CA 1
ATOM 1032 C C . ALA A 1 136 ? -6.889 -3.809 -16.471 1.00 81.44 136 ALA A C 1
ATOM 1034 O O . ALA A 1 136 ? -7.735 -3.866 -15.577 1.00 81.44 136 ALA A O 1
ATOM 1035 N N . PRO A 1 137 ? -6.896 -4.680 -17.499 1.00 81.06 137 PRO A N 1
ATOM 1036 C CA . PRO A 1 137 ? -7.889 -5.752 -17.631 1.00 81.06 137 PRO A CA 1
ATOM 1037 C C . PRO A 1 137 ? -7.732 -6.879 -16.594 1.00 81.06 137 PRO A C 1
ATOM 1039 O O . PRO A 1 137 ? -8.581 -7.759 -16.520 1.00 81.06 137 PRO A O 1
ATOM 1042 N N . ASP A 1 138 ? -6.630 -6.884 -15.844 1.00 88.00 138 ASP A N 1
ATOM 1043 C CA . ASP A 1 138 ? -6.205 -7.902 -14.882 1.00 88.00 138 ASP A CA 1
ATOM 1044 C C . ASP A 1 138 ? -6.127 -7.352 -13.446 1.00 88.00 138 ASP A C 1
ATOM 1046 O O . ASP A 1 138 ? -5.346 -7.826 -12.617 1.00 88.00 138 ASP A O 1
ATOM 1050 N N . ILE A 1 139 ? -6.938 -6.341 -13.123 1.00 89.62 139 ILE A N 1
ATOM 1051 C CA . ILE A 1 139 ? -6.913 -5.685 -11.809 1.00 89.62 139 ILE A CA 1
ATOM 1052 C C . ILE A 1 139 ? -7.249 -6.641 -10.654 1.00 89.62 139 ILE A C 1
ATOM 1054 O O . ILE A 1 139 ? -6.754 -6.487 -9.536 1.00 89.62 139 ILE A O 1
ATOM 1058 N N . GLU A 1 140 ? -8.029 -7.680 -10.932 1.00 91.12 140 GLU A N 1
ATOM 1059 C CA . GLU A 1 140 ? -8.368 -8.750 -10.001 1.00 91.12 140 GLU A CA 1
ATOM 1060 C C . GLU A 1 140 ? -7.130 -9.557 -9.588 1.00 91.12 140 GLU A C 1
ATOM 1062 O O . GLU A 1 140 ? -7.053 -10.018 -8.450 1.00 91.12 140 GLU A O 1
ATOM 1067 N N . VAL A 1 141 ? -6.126 -9.676 -10.466 1.00 93.56 141 VAL A N 1
ATOM 1068 C CA . VAL A 1 141 ? -4.847 -10.330 -10.144 1.00 93.56 141 VAL A CA 1
ATOM 1069 C C . VAL A 1 141 ? -4.078 -9.510 -9.112 1.00 93.56 141 VAL A C 1
ATOM 1071 O O . VAL A 1 141 ? -3.501 -10.076 -8.185 1.00 93.56 141 VAL A O 1
ATOM 1074 N N . LEU A 1 142 ? -4.102 -8.176 -9.221 1.00 91.06 142 LEU A N 1
ATOM 1075 C CA . LEU A 1 142 ? -3.509 -7.303 -8.207 1.00 91.06 142 LEU A CA 1
ATOM 1076 C C . LEU A 1 142 ? -4.235 -7.444 -6.864 1.00 91.06 142 LEU A C 1
ATOM 1078 O O . LEU A 1 142 ? -3.576 -7.535 -5.829 1.00 91.06 142 LEU A O 1
ATOM 1082 N N . ALA A 1 143 ? -5.571 -7.472 -6.878 1.00 93.75 143 ALA A N 1
ATOM 1083 C CA . ALA A 1 143 ? -6.369 -7.646 -5.667 1.00 93.75 143 ALA A CA 1
ATOM 1084 C C . ALA A 1 143 ? -6.037 -8.972 -4.961 1.00 93.75 143 ALA A C 1
ATOM 1086 O O . ALA A 1 143 ? -5.670 -8.963 -3.786 1.00 93.75 143 ALA A O 1
ATOM 1087 N N . ALA A 1 144 ? -6.052 -10.087 -5.699 1.00 96.06 144 ALA A N 1
ATOM 1088 C CA . ALA A 1 144 ? -5.673 -11.400 -5.178 1.00 96.06 144 ALA A CA 1
ATOM 1089 C C . ALA A 1 144 ? -4.213 -11.429 -4.688 1.00 96.06 144 ALA A C 1
ATOM 1091 O O . ALA A 1 144 ? -3.920 -11.955 -3.618 1.00 96.06 144 ALA A O 1
ATOM 1092 N N . GLY A 1 145 ? -3.293 -10.790 -5.418 1.00 94.50 145 GLY A N 1
ATOM 1093 C CA . GLY A 1 145 ? -1.887 -10.694 -5.025 1.00 94.50 145 GLY A CA 1
ATOM 1094 C C . GLY A 1 145 ? -1.667 -9.947 -3.703 1.00 94.50 145 GLY A C 1
ATOM 1095 O O . GLY A 1 145 ? -0.770 -10.309 -2.938 1.00 94.50 145 GLY A O 1
ATOM 1096 N N . ILE A 1 146 ? -2.486 -8.931 -3.399 1.00 94.12 146 ILE A N 1
ATOM 1097 C CA . ILE A 1 146 ? -2.462 -8.242 -2.099 1.00 94.12 146 ILE A CA 1
ATOM 1098 C C . ILE A 1 146 ? -2.919 -9.192 -0.987 1.00 94.12 146 ILE A C 1
ATOM 1100 O O . ILE A 1 146 ? -2.242 -9.287 0.041 1.00 94.12 146 ILE A O 1
ATOM 1104 N N . GLU A 1 147 ? -4.025 -9.913 -1.189 1.00 95.38 147 GLU A N 1
ATOM 1105 C CA . GLU A 1 147 ? -4.532 -10.896 -0.223 1.00 95.38 147 GLU A CA 1
ATOM 1106 C C . GLU A 1 147 ? -3.492 -11.990 0.063 1.00 95.38 147 GLU A C 1
ATOM 1108 O O . GLU A 1 147 ? -3.144 -12.236 1.224 1.00 95.38 147 GLU A O 1
ATOM 1113 N N . ASP A 1 148 ? -2.914 -12.571 -0.990 1.00 96.12 148 ASP A N 1
ATOM 1114 C CA . ASP A 1 148 ? -1.880 -13.602 -0.903 1.00 96.12 148 ASP A CA 1
ATOM 1115 C C . ASP A 1 148 ? -0.610 -13.089 -0.214 1.00 96.12 148 ASP A C 1
ATOM 1117 O O . ASP A 1 148 ? -0.040 -13.762 0.652 1.00 96.12 148 ASP A O 1
ATOM 1121 N N . GLY A 1 149 ? -0.160 -11.879 -0.560 1.00 94.50 149 GLY A N 1
ATOM 1122 C CA . GLY A 1 149 ? 1.009 -11.248 0.050 1.00 94.50 149 GLY A CA 1
ATOM 1123 C C . GLY A 1 149 ? 0.843 -11.065 1.560 1.00 94.50 149 GLY A C 1
ATOM 1124 O O . GLY A 1 149 ? 1.732 -11.434 2.338 1.00 94.50 149 GLY A O 1
ATOM 1125 N N . VAL A 1 150 ? -0.320 -10.569 1.994 1.00 94.81 150 VAL A N 1
ATOM 1126 C CA . VAL A 1 150 ? -0.651 -10.430 3.421 1.00 94.81 150 VAL A CA 1
ATOM 1127 C C . VAL A 1 150 ? -0.717 -11.801 4.095 1.00 94.81 150 VAL A C 1
ATOM 1129 O O . VAL A 1 150 ? -0.125 -11.985 5.163 1.00 94.81 150 VAL A O 1
ATOM 1132 N N . ALA A 1 151 ? -1.371 -12.787 3.476 1.00 95.56 151 ALA A N 1
ATOM 1133 C CA . ALA A 1 151 ? -1.482 -14.138 4.023 1.00 95.56 151 ALA A CA 1
ATOM 1134 C C . ALA A 1 151 ? -0.106 -14.799 4.229 1.00 95.56 151 ALA A C 1
ATOM 1136 O O . ALA A 1 151 ? 0.146 -15.391 5.287 1.00 95.56 151 ALA A O 1
ATOM 1137 N N . ARG A 1 152 ? 0.815 -14.645 3.266 1.00 95.50 152 ARG A N 1
ATOM 1138 C CA . ARG A 1 152 ? 2.205 -15.126 3.368 1.00 95.50 152 ARG A CA 1
ATOM 1139 C C . ARG A 1 152 ? 2.930 -14.487 4.550 1.00 95.50 152 ARG A C 1
ATOM 1141 O O . ARG A 1 152 ? 3.485 -15.205 5.378 1.00 95.50 152 ARG A O 1
ATOM 1148 N N . LEU A 1 153 ? 2.865 -13.162 4.694 1.00 95.31 153 LEU A N 1
ATOM 1149 C CA . LEU A 1 153 ? 3.494 -12.456 5.818 1.00 95.31 153 LEU A CA 1
ATOM 1150 C C . LEU A 1 153 ? 2.913 -12.878 7.178 1.00 95.31 153 LEU A C 1
ATOM 1152 O O . LEU A 1 153 ? 3.658 -13.080 8.141 1.00 95.31 153 LEU A O 1
ATOM 1156 N N . VAL A 1 154 ? 1.592 -13.071 7.267 1.00 95.19 154 VAL A N 1
ATOM 1157 C CA . VAL A 1 154 ? 0.936 -13.567 8.488 1.00 95.19 154 VAL A CA 1
ATOM 1158 C C . VAL A 1 154 ? 1.444 -14.963 8.846 1.00 95.19 154 VAL A C 1
ATOM 1160 O O . VAL A 1 154 ? 1.770 -15.203 10.014 1.00 95.19 154 VAL A O 1
ATOM 1163 N N . LYS A 1 155 ? 1.555 -15.868 7.867 1.00 95.38 155 LYS A N 1
ATOM 1164 C CA . LYS A 1 155 ? 2.086 -17.222 8.070 1.00 95.38 155 LYS A CA 1
ATOM 1165 C C . LYS A 1 155 ? 3.510 -17.189 8.635 1.00 95.38 155 LYS A C 1
ATOM 1167 O O . LYS A 1 155 ? 3.751 -17.798 9.679 1.00 95.38 155 LYS A O 1
ATOM 1172 N N . GLU A 1 156 ? 4.408 -16.418 8.024 1.00 93.81 156 GLU A N 1
ATOM 1173 C CA . GLU A 1 156 ? 5.799 -16.278 8.485 1.00 93.81 156 GLU A CA 1
ATOM 1174 C C . GLU A 1 156 ? 5.888 -15.677 9.899 1.00 93.81 156 GLU A C 1
ATOM 1176 O O . GLU A 1 156 ? 6.652 -16.146 10.749 1.00 93.81 156 GLU A O 1
ATOM 1181 N N . SER A 1 157 ? 5.046 -14.683 10.209 1.00 92.75 157 SER A N 1
ATOM 1182 C CA . SER A 1 157 ? 5.014 -14.057 11.540 1.00 92.75 157 SER A CA 1
ATOM 1183 C C . SER A 1 157 ? 4.617 -15.034 12.658 1.00 92.75 157 SER A C 1
ATOM 1185 O O . SER A 1 157 ? 5.136 -14.959 13.776 1.00 92.75 157 SER A O 1
ATOM 1187 N N . ARG A 1 158 ? 3.714 -15.978 12.359 1.00 91.06 158 ARG A N 1
ATOM 1188 C CA . ARG A 1 158 ? 3.251 -17.003 13.304 1.00 91.06 158 ARG A CA 1
ATOM 1189 C C . ARG A 1 158 ? 4.303 -18.091 13.506 1.00 91.06 158 ARG A C 1
ATOM 1191 O O . ARG A 1 158 ? 4.515 -18.498 14.645 1.00 91.06 158 ARG A O 1
ATOM 1198 N N . GLY A 1 159 ? 4.997 -18.496 12.439 1.00 81.62 159 GLY A N 1
ATOM 1199 C CA . GLY A 1 159 ? 6.113 -19.447 12.513 1.00 81.62 159 GLY A CA 1
ATOM 1200 C C . GLY A 1 159 ? 7.245 -18.949 13.417 1.00 81.62 159 GLY A C 1
ATOM 1201 O O . GLY A 1 159 ? 7.700 -19.676 14.300 1.00 81.62 159 GLY A O 1
ATOM 1202 N N . LYS A 1 160 ? 7.619 -17.668 13.292 1.00 73.81 160 LYS A N 1
ATOM 1203 C CA . LYS A 1 160 ? 8.632 -17.042 14.161 1.00 73.81 160 LYS A CA 1
ATOM 1204 C C . LYS A 1 160 ? 8.203 -16.960 15.632 1.00 73.81 160 LYS A C 1
ATOM 1206 O O . LYS A 1 160 ? 9.028 -17.185 16.511 1.00 73.81 160 LYS A O 1
ATOM 1211 N N . ARG A 1 161 ? 6.923 -16.683 15.923 1.00 70.31 161 ARG A N 1
ATOM 1212 C CA . ARG A 1 161 ? 6.403 -16.667 17.309 1.00 70.31 161 ARG A CA 1
ATOM 1213 C C . ARG A 1 161 ? 6.386 -18.051 17.957 1.00 70.31 161 ARG A C 1
ATOM 1215 O O . ARG A 1 161 ? 6.674 -18.145 19.143 1.00 70.31 161 ARG A O 1
ATOM 1222 N N . GLY A 1 162 ? 6.072 -19.101 17.198 1.00 62.22 162 GLY A N 1
ATOM 1223 C CA . GLY A 1 162 ? 6.104 -20.480 17.696 1.00 62.22 162 GLY A CA 1
ATOM 1224 C C . GLY A 1 162 ? 7.519 -20.967 18.019 1.00 62.22 162 GLY A C 1
ATOM 1225 O O . GLY A 1 162 ? 7.712 -21.638 19.024 1.00 62.22 162 GLY A O 1
ATOM 1226 N N . SER A 1 163 ? 8.515 -20.568 17.221 1.00 59.69 163 SER A N 1
ATOM 1227 C CA . SER A 1 163 ? 9.922 -20.934 17.443 1.00 59.69 163 SER A CA 1
ATOM 1228 C C . SER A 1 163 ? 10.606 -20.161 18.578 1.00 59.69 163 SER A C 1
ATOM 1230 O O . SER A 1 163 ? 11.655 -20.593 19.037 1.00 59.69 163 SER A O 1
ATOM 1232 N N . ALA A 1 164 ? 10.063 -19.016 19.000 1.00 56.47 164 ALA A N 1
ATOM 1233 C CA . ALA A 1 164 ? 10.598 -18.218 20.108 1.00 56.47 164 ALA A CA 1
ATOM 1234 C C . ALA A 1 164 ? 9.979 -18.579 21.474 1.00 56.47 164 ALA A C 1
ATOM 1236 O O . ALA A 1 164 ? 10.387 -18.026 22.493 1.00 56.47 164 ALA A O 1
ATOM 1237 N N . ALA A 1 165 ? 8.971 -19.457 21.489 1.00 55.66 165 ALA A N 1
ATOM 1238 C CA . ALA A 1 165 ? 8.230 -19.871 22.681 1.00 55.66 165 ALA A CA 1
ATOM 1239 C C . ALA A 1 165 ? 8.470 -21.345 23.078 1.00 55.66 165 ALA A C 1
ATOM 1241 O O . ALA A 1 165 ? 7.793 -21.835 23.983 1.00 55.66 165 ALA A O 1
ATOM 1242 N N . GLY A 1 166 ? 9.394 -22.040 22.406 1.00 42.12 166 GLY A N 1
ATOM 1243 C CA . GLY A 1 166 ? 9.868 -23.389 22.741 1.00 42.12 166 GLY A CA 1
ATOM 1244 C C . GLY A 1 166 ? 11.359 -23.379 23.030 1.00 42.12 166 GLY A C 1
ATOM 1245 O O . GLY A 1 166 ? 11.789 -24.247 23.817 1.00 42.12 166 GLY A O 1
#

Solvent-accessible surface area (backbone atoms only — not comparable to full-atom values): 10309 Å² total; per-residue (Å²): 142,88,88,86,87,78,80,83,72,81,78,76,88,74,86,68,78,77,58,82,87,52,86,51,67,67,57,33,49,54,52,47,51,50,44,48,52,50,52,66,70,69,44,58,75,55,59,52,50,53,52,53,55,56,58,72,74,52,63,70,78,57,49,57,54,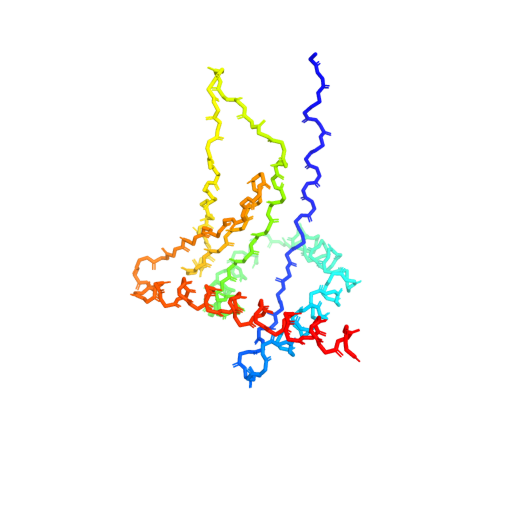50,51,58,51,57,71,69,45,83,78,70,89,56,70,63,47,78,47,79,47,89,47,58,64,64,88,48,67,58,96,87,38,76,57,89,79,68,84,48,77,35,80,67,62,95,82,40,46,31,16,35,20,34,34,36,44,50,95,46,76,38,80,15,77,32,63,39,74,94,78,43,89,57,53,65,56,56,54,50,48,52,54,51,52,51,52,52,51,53,52,55,56,51,55,56,54,59,67,73,74,113

Organism: NCBI:txid133549

Sequence (166 aa):
MSHFNMTDNQVSAMLPLLPVDEEDPVKQLELVHRRLVEAKASGQREGGTALVAAAKSAPFAFSAWAVRLLSRLPQRAVVALATNVPGPRAEQKLMGRRVLEMLPIPPIALNLRTGVAMVSYGDNFVFGITADYDTAPDIEVLAAGIEDGVARLVKESRGKRGSAAG

Mean predicted aligned error: 12.01 Å